Protein AF-A0A8D0CGB7-F1 (afdb_monomer_lite)

Structure (mmCIF, N/CA/C/O backbone):
data_AF-A0A8D0CGB7-F1
#
_entry.id   AF-A0A8D0CGB7-F1
#
loop_
_atom_site.group_PDB
_atom_site.id
_atom_site.type_symbol
_atom_site.label_atom_id
_atom_site.label_alt_id
_atom_site.label_comp_id
_atom_site.label_asym_id
_atom_site.label_entity_id
_atom_site.label_se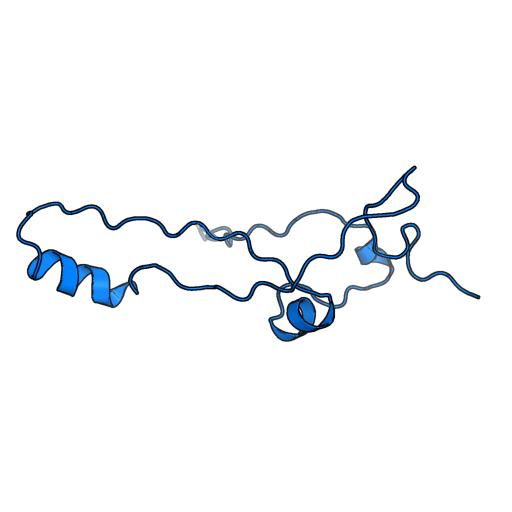q_id
_atom_site.pdbx_PDB_ins_code
_atom_site.Cartn_x
_atom_site.Cartn_y
_atom_site.Cartn_z
_atom_site.occupancy
_atom_site.B_iso_or_equiv
_atom_site.auth_seq_id
_atom_site.auth_comp_id
_atom_site.auth_asym_id
_atom_site.auth_atom_id
_atom_site.pdbx_PDB_model_num
ATOM 1 N N . LEU A 1 1 ? 22.335 1.957 -26.062 1.00 69.25 1 LEU A N 1
ATOM 2 C CA . LEU A 1 1 ? 21.646 1.811 -24.757 1.00 69.25 1 LEU A CA 1
ATOM 3 C C . LEU A 1 1 ? 20.644 0.673 -24.869 1.00 69.25 1 LEU A C 1
ATOM 5 O O . LEU A 1 1 ? 19.816 0.713 -25.768 1.00 69.25 1 LEU A O 1
ATOM 9 N N . GLN A 1 2 ? 20.751 -0.359 -24.032 1.00 83.81 2 GLN A N 1
ATOM 10 C CA . GLN A 1 2 ? 19.758 -1.437 -24.002 1.00 83.81 2 GLN A CA 1
ATOM 11 C C . GLN A 1 2 ? 18.624 -1.057 -23.044 1.00 83.81 2 GLN A C 1
ATOM 13 O O . GLN A 1 2 ? 18.870 -0.733 -21.884 1.00 83.81 2 GLN A O 1
ATOM 18 N N . THR A 1 3 ? 17.381 -1.088 -23.523 1.00 87.88 3 THR A N 1
ATOM 19 C CA . THR A 1 3 ? 16.192 -0.835 -22.699 1.00 87.88 3 THR A CA 1
ATOM 20 C C . THR A 1 3 ? 15.795 -2.102 -21.948 1.00 87.88 3 THR A C 1
ATOM 22 O O . THR A 1 3 ? 15.481 -3.116 -22.570 1.00 87.88 3 THR A O 1
ATOM 25 N N . LYS A 1 4 ? 15.760 -2.047 -20.611 1.00 89.31 4 LYS A N 1
ATOM 26 C CA . LYS A 1 4 ? 15.408 -3.202 -19.765 1.00 89.31 4 LYS A CA 1
ATOM 27 C C . LYS A 1 4 ? 13.931 -3.606 -19.884 1.00 89.31 4 LYS A C 1
ATOM 29 O O . LYS A 1 4 ? 13.610 -4.789 -19.842 1.00 89.31 4 LYS A O 1
ATOM 34 N N . ARG A 1 5 ? 13.019 -2.633 -19.981 1.00 89.81 5 ARG A N 1
ATOM 35 C CA . ARG A 1 5 ? 11.564 -2.848 -20.064 1.00 89.81 5 ARG A CA 1
ATOM 36 C C . ARG A 1 5 ? 10.980 -1.975 -21.166 1.00 89.81 5 ARG A C 1
ATOM 38 O O . ARG A 1 5 ? 11.357 -0.819 -21.280 1.00 89.81 5 ARG A O 1
ATOM 45 N N . ARG A 1 6 ? 10.019 -2.509 -21.926 1.00 91.00 6 ARG A N 1
ATOM 46 C CA . ARG A 1 6 ? 9.351 -1.783 -23.025 1.00 91.00 6 ARG A CA 1
ATOM 47 C C . ARG A 1 6 ? 8.562 -0.555 -22.549 1.00 91.00 6 ARG A C 1
ATOM 49 O O . ARG A 1 6 ? 8.361 0.364 -23.326 1.00 91.00 6 ARG A O 1
ATOM 56 N N . ASN A 1 7 ? 8.065 -0.572 -21.314 1.00 90.31 7 ASN A N 1
ATOM 57 C CA . ASN A 1 7 ? 7.241 0.493 -20.738 1.00 90.31 7 ASN A CA 1
ATOM 58 C C . ASN A 1 7 ? 8.013 1.411 -19.775 1.00 90.31 7 ASN A C 1
ATOM 60 O O . ASN A 1 7 ? 7.380 2.091 -18.974 1.00 90.31 7 ASN A O 1
ATOM 64 N N . ASP A 1 8 ? 9.347 1.336 -19.745 1.00 91.19 8 ASP A N 1
ATOM 65 C CA . ASP A 1 8 ? 10.195 2.088 -18.806 1.00 91.19 8 ASP A CA 1
ATOM 66 C C . ASP A 1 8 ? 9.808 1.915 -17.324 1.00 91.19 8 ASP A C 1
A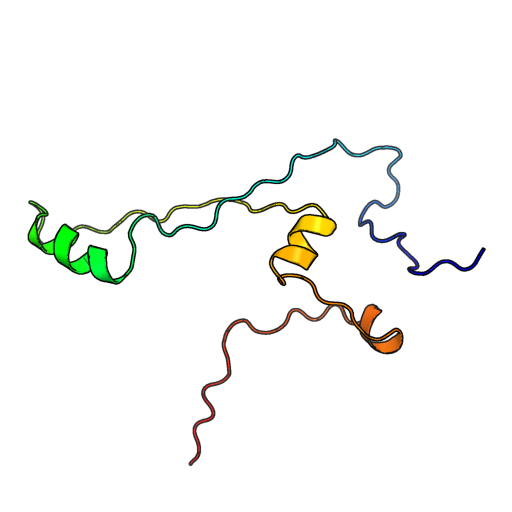TOM 68 O O . ASP A 1 8 ? 10.055 2.779 -16.488 1.00 91.19 8 ASP A O 1
ATOM 72 N N . ALA A 1 9 ? 9.193 0.770 -16.987 1.00 90.88 9 ALA A N 1
ATOM 73 C CA . ALA A 1 9 ? 8.618 0.482 -15.671 1.00 90.88 9 ALA A CA 1
ATOM 74 C C . ALA A 1 9 ? 7.486 1.435 -15.229 1.00 90.88 9 ALA A C 1
ATOM 76 O O . ALA A 1 9 ? 7.192 1.518 -14.038 1.00 90.88 9 ALA A O 1
ATOM 77 N N . GLN A 1 10 ? 6.824 2.117 -16.165 1.00 92.12 10 GLN A N 1
ATOM 78 C CA . GLN A 1 10 ? 5.716 3.034 -15.897 1.00 92.12 10 GLN A CA 1
ATOM 79 C C . GLN A 1 10 ? 4.443 2.612 -16.647 1.00 92.12 10 GLN A C 1
ATOM 81 O O . GLN A 1 10 ? 4.480 1.922 -17.667 1.00 92.12 10 GLN A 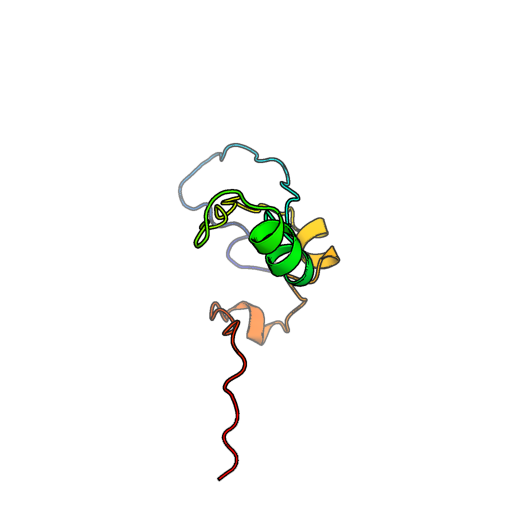O 1
ATOM 86 N N . ALA A 1 11 ? 3.284 3.016 -16.124 1.00 93.31 11 ALA A N 1
ATOM 87 C CA . ALA A 1 11 ? 1.978 2.743 -16.738 1.00 93.31 11 ALA A CA 1
ATOM 88 C C . ALA A 1 11 ? 1.495 3.866 -17.680 1.00 93.31 11 ALA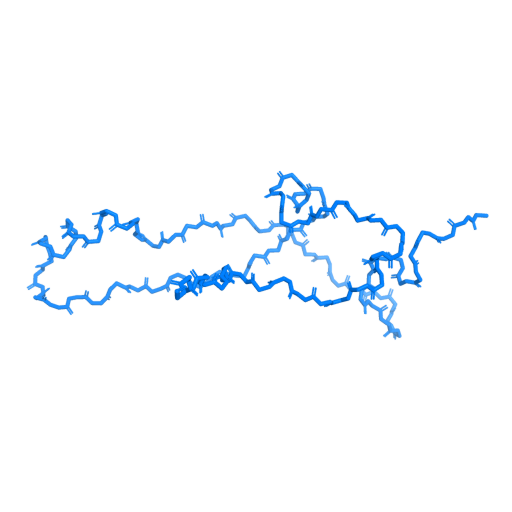 A C 1
ATOM 90 O O . ALA A 1 11 ? 0.504 3.708 -18.389 1.00 93.31 11 ALA A O 1
ATOM 91 N N . LYS A 1 12 ? 2.187 5.007 -17.685 1.00 93.75 12 LYS A N 1
ATOM 92 C CA . LYS A 1 12 ? 1.829 6.223 -18.421 1.00 93.75 12 LYS A CA 1
ATOM 93 C C . LYS A 1 12 ? 1.902 6.006 -19.942 1.00 93.75 12 LYS A C 1
ATOM 95 O O . LYS A 1 12 ? 2.937 5.585 -20.450 1.00 93.75 12 LYS A O 1
ATOM 100 N N . LYS A 1 13 ? 0.826 6.323 -20.677 1.00 94.50 13 LYS A N 1
ATOM 101 C CA . LYS A 1 13 ? 0.746 6.220 -22.153 1.00 94.50 13 LYS A CA 1
ATOM 102 C C . LYS A 1 13 ? -0.039 7.385 -22.753 1.00 94.50 13 LYS A C 1
ATOM 104 O O . LYS A 1 13 ? -1.204 7.538 -22.416 1.00 94.50 13 LYS A O 1
ATOM 109 N N . GLY A 1 14 ? 0.565 8.175 -23.641 1.00 95.00 14 GLY A N 1
ATOM 110 C CA . GLY A 1 14 ? -0.107 9.326 -24.270 1.00 95.00 14 GLY A CA 1
ATOM 111 C C . GLY A 1 14 ? -0.235 10.568 -23.376 1.00 95.00 14 GLY A C 1
ATOM 112 O O . GLY A 1 14 ? -0.974 11.483 -23.709 1.00 95.00 14 GLY A O 1
ATOM 113 N N . TRP A 1 15 ? 0.489 10.611 -22.253 1.00 92.75 15 TRP A N 1
ATOM 114 C CA . TRP A 1 15 ? 0.523 11.756 -21.334 1.00 92.75 15 TRP A CA 1
ATOM 115 C C . TRP A 1 15 ? 1.939 12.324 -21.258 1.00 92.75 15 TRP A C 1
ATOM 117 O O . TRP A 1 15 ? 2.906 11.571 -21.350 1.00 92.75 15 TRP A O 1
ATOM 127 N N . GLY A 1 16 ? 2.074 13.635 -21.041 1.00 94.38 16 GLY A N 1
ATOM 128 C CA . GLY A 1 16 ? 3.369 14.307 -20.856 1.00 94.38 16 GLY A CA 1
ATOM 129 C C . GLY A 1 16 ? 3.865 14.297 -19.407 1.00 94.38 16 GLY A C 1
ATOM 130 O O . GLY A 1 16 ? 5.054 14.107 -19.165 1.00 94.38 16 GLY A O 1
ATOM 131 N N . TYR A 1 17 ? 2.963 14.369 -18.427 1.00 93.31 17 TYR A N 1
ATOM 132 C CA . TYR A 1 17 ? 3.273 14.427 -16.993 1.00 93.31 17 TYR A CA 1
ATOM 133 C C . TYR A 1 17 ? 2.197 13.703 -16.166 1.00 93.31 17 TYR A C 1
ATOM 135 O O . TYR A 1 17 ? 1.064 13.562 -16.621 1.00 93.31 17 TYR A O 1
ATOM 143 N N . VAL A 1 18 ? 2.568 13.211 -14.980 1.00 93.50 18 VAL A N 1
ATOM 144 C CA . VAL A 1 18 ? 1.667 12.614 -13.979 1.00 93.50 18 VAL A CA 1
ATOM 145 C C . VAL A 1 18 ? 2.088 13.155 -12.613 1.00 93.50 18 VAL A C 1
ATOM 147 O O . VAL A 1 18 ? 3.286 13.255 -12.349 1.00 93.50 18 VAL A O 1
ATOM 150 N N . LEU A 1 19 ? 1.120 13.504 -11.762 1.00 94.62 19 LEU A N 1
ATOM 151 C CA . LEU A 1 19 ? 1.384 14.047 -10.428 1.00 94.62 19 LEU A CA 1
ATOM 152 C C . LEU A 1 19 ? 2.221 13.068 -9.580 1.00 94.62 19 LEU A C 1
ATOM 154 O O . LEU A 1 19 ? 1.907 11.871 -9.558 1.00 94.62 19 LEU A O 1
ATOM 158 N N . PRO A 1 20 ? 3.261 13.545 -8.870 1.00 93.12 20 PRO A N 1
ATOM 159 C CA . PRO A 1 20 ? 4.032 12.722 -7.956 1.00 93.12 20 PRO A CA 1
ATOM 160 C C . PRO A 1 20 ? 3.173 12.331 -6.757 1.00 93.12 20 PRO A C 1
ATOM 162 O O . PRO A 1 20 ? 2.288 13.067 -6.322 1.00 93.12 20 PRO A O 1
ATOM 165 N N . ILE A 1 21 ? 3.448 11.150 -6.218 1.00 91.06 21 ILE A N 1
ATOM 166 C CA . ILE A 1 21 ? 2.755 10.614 -5.052 1.00 91.06 21 ILE A CA 1
ATOM 167 C C . ILE A 1 21 ? 3.808 10.187 -4.035 1.00 91.06 21 ILE A C 1
ATOM 169 O O . ILE A 1 21 ? 4.841 9.629 -4.405 1.00 91.06 21 ILE A O 1
ATOM 173 N N . HIS A 1 22 ? 3.536 10.436 -2.758 1.00 90.06 22 HIS A N 1
ATOM 174 C CA . HIS A 1 22 ? 4.399 10.006 -1.666 1.00 90.06 22 HIS A CA 1
ATOM 175 C C . HIS A 1 22 ? 4.190 8.530 -1.331 1.00 90.06 22 HIS A C 1
ATOM 177 O O . HIS A 1 22 ? 3.096 7.983 -1.491 1.00 90.06 22 HIS A O 1
ATOM 183 N N . CYS A 1 23 ? 5.245 7.896 -0.824 1.00 89.00 23 CYS A N 1
ATOM 184 C CA . CYS A 1 23 ? 5.136 6.552 -0.273 1.00 89.00 23 CYS A CA 1
ATOM 185 C C . CYS A 1 23 ? 4.248 6.581 0.972 1.00 89.00 23 CYS A C 1
ATOM 187 O O . CYS A 1 23 ? 4.450 7.409 1.857 1.00 89.00 23 CYS A O 1
ATOM 189 N N . THR A 1 24 ? 3.273 5.683 1.037 1.00 84.25 24 THR A N 1
ATOM 190 C CA . THR A 1 24 ? 2.367 5.506 2.171 1.00 84.25 24 THR A CA 1
ATOM 191 C C . THR A 1 24 ? 2.666 4.160 2.820 1.00 84.25 24 THR A C 1
ATOM 193 O O . THR A 1 24 ? 2.502 3.120 2.183 1.00 84.25 24 THR A O 1
ATOM 196 N N . PHE A 1 25 ? 3.086 4.185 4.085 1.00 69.56 25 PHE A N 1
ATOM 197 C CA . PHE A 1 25 ? 3.421 3.001 4.873 1.00 69.56 25 PHE A CA 1
ATOM 198 C C . PHE A 1 25 ? 2.356 2.805 5.948 1.00 69.56 25 PHE A C 1
ATOM 200 O O . PHE A 1 25 ? 2.421 3.450 6.987 1.00 69.56 25 PHE A O 1
ATOM 207 N N . VAL A 1 26 ? 1.357 1.956 5.703 1.00 65.44 26 VAL A N 1
ATOM 208 C CA . VAL A 1 26 ? 0.406 1.563 6.755 1.00 65.44 26 VAL A CA 1
ATOM 209 C C . VAL A 1 26 ? -0.045 0.126 6.531 1.00 65.44 26 VAL A C 1
ATOM 211 O O . VAL A 1 26 ? -0.881 -0.138 5.671 1.00 65.44 26 VAL A O 1
ATOM 214 N N . ILE A 1 27 ? 0.468 -0.810 7.323 1.00 60.56 27 ILE A N 1
ATOM 215 C CA . ILE A 1 27 ? -0.115 -2.150 7.417 1.00 60.56 27 ILE A CA 1
ATOM 216 C C . ILE A 1 27 ? -0.384 -2.413 8.885 1.00 60.56 27 ILE A C 1
ATOM 218 O O . ILE A 1 27 ? 0.505 -2.934 9.533 1.00 60.56 27 ILE A O 1
ATOM 222 N N . TRP A 1 28 ? -1.583 -2.099 9.383 1.00 61.53 28 TRP A N 1
ATOM 223 C CA . TRP A 1 28 ? -2.107 -2.667 10.630 1.00 61.53 28 TRP A CA 1
ATOM 224 C C . TRP A 1 28 ? -3.596 -2.982 10.474 1.00 61.53 28 TRP A C 1
ATOM 226 O O . TRP A 1 28 ? -4.335 -2.276 9.784 1.00 61.53 28 TRP A O 1
ATOM 236 N N . LYS A 1 29 ? -4.031 -4.075 11.105 1.00 65.62 29 LYS A N 1
ATOM 237 C CA . LYS A 1 29 ? -5.442 -4.274 11.447 1.00 65.62 29 LYS A CA 1
ATOM 238 C C . LYS A 1 29 ? -5.788 -3.266 12.546 1.00 65.62 29 LYS A C 1
ATOM 240 O O . LYS A 1 29 ? -4.926 -2.958 13.359 1.00 65.62 29 LYS A O 1
ATOM 245 N N . THR A 1 30 ? -7.025 -2.765 12.584 1.00 75.44 30 THR A N 1
ATOM 246 C CA . THR A 1 30 ? -7.484 -1.855 13.656 1.00 75.44 30 THR A CA 1
ATOM 247 C C . THR A 1 30 ? -7.234 -2.451 15.042 1.00 75.44 30 THR A C 1
ATOM 249 O O . THR A 1 30 ? -6.915 -1.738 15.984 1.00 75.44 30 THR A O 1
ATOM 252 N N . VAL A 1 31 ? -7.372 -3.773 15.133 1.00 84.06 31 VAL A N 1
ATOM 253 C CA . VAL A 1 31 ? -7.166 -4.591 16.321 1.00 84.06 31 VAL A CA 1
ATOM 254 C C . VAL A 1 31 ? -6.418 -5.847 15.879 1.00 84.06 31 VAL A C 1
ATOM 256 O O . VAL A 1 31 ? -6.723 -6.417 14.827 1.00 84.06 31 VAL A O 1
ATOM 259 N N . GLU A 1 32 ? -5.416 -6.260 16.646 1.00 83.50 32 GLU A N 1
ATOM 260 C CA . GLU A 1 32 ? -4.704 -7.515 16.413 1.00 83.50 32 GLU A CA 1
ATOM 261 C C . GLU A 1 32 ? -5.576 -8.724 16.778 1.00 83.50 32 GLU A C 1
ATOM 263 O O . GLU A 1 32 ? -6.423 -8.626 17.654 1.00 83.50 32 GLU A O 1
ATOM 268 N N . ALA A 1 33 ? -5.393 -9.871 16.115 1.00 84.69 33 ALA A N 1
ATOM 269 C CA . ALA A 1 33 ? -6.312 -11.009 16.232 1.00 84.69 33 ALA A CA 1
ATOM 270 C C . ALA A 1 33 ? -6.536 -11.490 17.678 1.00 84.69 33 ALA A C 1
ATOM 272 O O . ALA A 1 33 ? -7.666 -11.821 18.018 1.00 84.69 33 ALA A O 1
ATOM 273 N N . TYR A 1 34 ? -5.500 -11.484 18.525 1.00 85.69 34 TYR A N 1
ATOM 274 C CA . TYR A 1 34 ? -5.640 -11.869 19.935 1.00 85.69 34 TYR A CA 1
ATOM 275 C C . TYR A 1 34 ? -6.416 -10.826 20.753 1.00 85.69 34 TYR A C 1
ATOM 277 O O . TYR A 1 34 ? -7.163 -11.179 21.652 1.00 85.69 34 TYR A O 1
ATOM 285 N N . ALA A 1 35 ? -6.294 -9.542 20.405 1.00 88.12 35 ALA A N 1
ATOM 286 C CA . ALA A 1 35 ? -6.953 -8.447 21.110 1.00 88.12 35 ALA A CA 1
ATOM 287 C C . ALA A 1 35 ? -8.446 -8.331 20.751 1.00 88.12 35 ALA A C 1
ATOM 289 O O . ALA A 1 35 ? -9.160 -7.523 21.337 1.00 88.12 35 ALA A O 1
ATOM 290 N N . VAL A 1 36 ? -8.932 -9.108 19.774 1.00 88.19 36 VAL A N 1
ATOM 291 C CA . VAL A 1 36 ? -10.356 -9.136 19.410 1.00 88.19 36 VAL A CA 1
ATOM 292 C C . VAL A 1 36 ? -11.198 -9.708 20.551 1.00 88.19 36 VAL A C 1
ATOM 294 O O . VAL A 1 36 ? -12.266 -9.165 20.825 1.00 88.19 36 VAL A O 1
ATOM 297 N N . GLU A 1 37 ? -10.718 -10.760 21.221 1.00 88.00 37 GLU A N 1
ATOM 298 C CA . GLU A 1 37 ? -11.427 -11.402 22.338 1.00 88.00 37 GLU A CA 1
ATOM 299 C C . GLU A 1 37 ? -11.482 -10.475 23.558 1.00 88.00 37 GLU A C 1
ATOM 301 O O . GLU A 1 37 ? -12.574 -10.188 24.044 1.00 88.00 37 GLU A O 1
ATOM 306 N N . ASP A 1 38 ? -10.340 -9.900 23.953 1.00 91.00 38 ASP A N 1
ATOM 307 C CA . ASP A 1 38 ? -10.248 -8.948 25.070 1.00 91.00 38 ASP A CA 1
ATOM 308 C C . ASP A 1 38 ? -11.179 -7.740 24.881 1.00 91.00 38 ASP A C 1
ATOM 310 O O . ASP A 1 38 ? -11.863 -7.297 25.806 1.00 91.00 38 ASP A O 1
ATOM 314 N N . ILE A 1 39 ? -11.232 -7.193 23.660 1.00 88.62 39 ILE A N 1
ATOM 315 C CA . ILE A 1 39 ? -12.113 -6.062 23.354 1.00 88.62 39 ILE A CA 1
ATOM 316 C C . ILE A 1 39 ? -13.574 -6.499 23.377 1.00 88.62 39 ILE A C 1
ATOM 318 O O . ILE A 1 39 ? -14.412 -5.734 23.848 1.00 88.62 39 ILE A O 1
ATOM 322 N N . SER A 1 40 ? -13.898 -7.698 22.890 1.00 88.38 40 SER A N 1
ATOM 323 C CA . SER A 1 40 ? -15.268 -8.212 22.923 1.00 88.38 40 SER A CA 1
ATOM 324 C C . SER A 1 40 ? -15.761 -8.436 24.354 1.00 88.38 40 SER A C 1
ATOM 326 O O . SER A 1 40 ? -16.907 -8.105 24.634 1.00 88.38 40 SER A O 1
ATOM 328 N N . GLU A 1 41 ? -14.921 -8.944 25.260 1.00 89.31 41 GLU A N 1
ATOM 329 C CA . GLU A 1 41 ? -15.269 -9.130 26.679 1.00 89.31 41 GLU A CA 1
ATOM 330 C C . GLU A 1 41 ? -15.428 -7.790 27.413 1.00 89.31 41 GLU A C 1
ATOM 332 O O . GLU A 1 41 ? -16.346 -7.614 28.212 1.00 89.31 41 GLU A O 1
ATOM 337 N N . ALA A 1 42 ? -14.568 -6.812 27.111 1.00 91.19 42 ALA A N 1
ATOM 338 C CA . ALA A 1 42 ? -14.649 -5.472 27.692 1.00 91.19 42 ALA A CA 1
ATOM 339 C C . ALA A 1 42 ? -15.752 -4.588 27.070 1.00 91.19 42 ALA A C 1
ATOM 341 O O . ALA A 1 42 ? -16.010 -3.480 27.553 1.00 91.19 42 ALA A O 1
ATOM 342 N N . SER A 1 43 ? -16.381 -5.033 25.979 1.00 89.38 43 SER A N 1
ATOM 343 C CA . SER A 1 43 ? -17.431 -4.286 25.287 1.00 89.38 43 SER A CA 1
ATOM 344 C C . SER A 1 43 ? -18.730 -4.296 26.085 1.00 89.38 43 SER A C 1
ATOM 346 O O . SER A 1 43 ? -19.167 -5.321 26.585 1.00 89.38 43 SER A O 1
ATOM 348 N N . TYR A 1 44 ? -19.425 -3.158 26.117 1.00 90.81 44 TYR A N 1
ATOM 349 C CA . TYR A 1 44 ? -20.790 -3.099 26.656 1.00 90.81 44 TYR A CA 1
ATOM 350 C C . TYR A 1 44 ? -21.808 -3.873 25.792 1.00 90.81 44 TYR A C 1
ATOM 352 O O . TYR A 1 44 ? -22.870 -4.256 26.269 1.00 90.81 44 TYR A O 1
ATOM 360 N N . LEU A 1 45 ? -21.510 -4.057 24.502 1.00 89.31 45 LEU A N 1
ATOM 361 C CA . LEU A 1 45 ? -22.375 -4.737 23.541 1.00 89.31 45 LEU A CA 1
ATOM 362 C C . LEU A 1 45 ? -21.913 -6.186 23.343 1.00 89.31 45 LEU A C 1
ATOM 364 O O . LEU A 1 45 ? -20.781 -6.393 22.913 1.00 89.31 45 LEU A O 1
ATOM 368 N N . ASP A 1 46 ? -22.822 -7.152 23.519 1.00 82.81 46 ASP A N 1
ATOM 369 C CA . ASP A 1 46 ? -22.559 -8.597 23.357 1.00 82.81 46 ASP A CA 1
ATOM 370 C C . ASP A 1 46 ? -22.064 -8.994 21.950 1.00 82.81 46 ASP A C 1
ATOM 372 O O . ASP A 1 46 ? -21.461 -10.048 21.763 1.00 82.81 46 ASP A O 1
ATOM 376 N N . SER A 1 47 ? -22.328 -8.168 20.931 1.00 83.50 47 SER A N 1
ATOM 377 C CA . SER A 1 47 ? -21.947 -8.430 19.538 1.00 83.50 47 SER A CA 1
ATOM 378 C C . SER A 1 47 ? -21.407 -7.177 18.842 1.00 83.50 47 SER A C 1
ATOM 380 O O . SER A 1 47 ? -21.964 -6.708 17.841 1.00 83.50 47 SER A O 1
ATOM 382 N N . TYR A 1 48 ? -20.342 -6.585 19.383 1.00 83.44 48 TYR A N 1
ATOM 383 C CA . TYR A 1 48 ? -19.708 -5.427 18.753 1.00 83.44 48 TYR A CA 1
ATOM 384 C C . TYR A 1 48 ? -18.892 -5.826 17.514 1.00 83.44 48 TYR A C 1
ATOM 386 O O . TYR A 1 48 ? -17.940 -6.601 17.587 1.00 83.44 48 TYR A O 1
ATOM 394 N N . VAL A 1 49 ? -19.242 -5.266 16.352 1.00 83.25 49 VAL A N 1
ATOM 395 C CA . VAL A 1 49 ? -18.490 -5.483 15.108 1.00 83.25 49 VAL A CA 1
ATOM 396 C C . VAL A 1 49 ? -17.335 -4.489 15.037 1.00 83.25 49 VAL A C 1
ATOM 398 O O . VAL A 1 49 ? -17.546 -3.285 14.882 1.00 83.25 49 VAL A O 1
ATOM 401 N N . LEU A 1 50 ? -16.103 -4.994 15.104 1.00 84.00 50 LEU A N 1
ATOM 402 C CA . LEU A 1 50 ? -14.909 -4.163 14.967 1.00 84.00 50 LEU A CA 1
ATOM 403 C C . LEU A 1 50 ? -14.827 -3.528 13.564 1.00 84.00 50 LEU A C 1
ATOM 405 O O . LEU A 1 50 ? -14.980 -4.228 12.557 1.00 84.00 50 LEU A O 1
ATOM 409 N N . PRO A 1 51 ? -14.550 -2.215 13.459 1.00 84.81 51 PRO A N 1
ATOM 410 C CA . PRO A 1 51 ? -14.468 -1.542 12.172 1.00 84.81 51 PRO A CA 1
ATOM 411 C C . PRO A 1 51 ? -13.216 -1.955 11.387 1.00 84.81 51 PRO A C 1
ATOM 413 O O . PRO A 1 51 ? -12.100 -2.019 11.915 1.00 84.81 51 PRO A O 1
ATOM 416 N N . ASN A 1 52 ? -13.392 -2.150 10.079 1.00 78.44 52 ASN A N 1
ATOM 417 C CA . ASN A 1 52 ? -12.290 -2.384 9.150 1.00 78.44 52 ASN A CA 1
ATOM 418 C C . ASN A 1 52 ? -11.557 -1.076 8.829 1.00 78.44 52 ASN A C 1
ATOM 420 O O . ASN A 1 52 ? -12.166 -0.107 8.374 1.00 78.44 52 ASN A O 1
ATOM 424 N N . LEU A 1 53 ? -10.232 -1.076 8.981 1.00 80.88 53 LEU A N 1
ATOM 425 C CA . LEU A 1 53 ? -9.374 -0.000 8.495 1.00 80.88 53 LEU A CA 1
ATOM 426 C C . LEU A 1 53 ? -9.112 -0.171 6.989 1.00 80.88 53 LEU A C 1
ATOM 428 O O . LEU A 1 53 ? -8.524 -1.165 6.559 1.00 80.88 53 LEU A O 1
ATOM 432 N N . TYR A 1 54 ? -9.511 0.817 6.185 1.00 78.50 54 TYR A N 1
ATOM 433 C CA . TYR A 1 54 ? -9.252 0.847 4.743 1.00 78.50 54 TYR A CA 1
ATOM 434 C C . TYR A 1 54 ? -8.169 1.876 4.416 1.00 78.50 54 TYR A C 1
ATOM 436 O O . TYR A 1 54 ? -8.423 3.078 4.416 1.00 78.50 54 TYR A O 1
ATOM 444 N N . VAL A 1 55 ? -6.961 1.407 4.090 1.00 83.62 55 VAL A N 1
ATOM 445 C CA . VAL A 1 55 ? -5.857 2.267 3.635 1.00 83.62 55 VAL A CA 1
ATOM 446 C C . VAL A 1 55 ? -5.362 1.807 2.271 1.00 83.62 55 VAL A C 1
ATOM 448 O O . VAL A 1 55 ? -5.192 0.616 2.014 1.00 83.62 55 VAL A O 1
ATOM 451 N N . LYS A 1 56 ? -5.108 2.769 1.378 1.00 83.12 56 LYS A N 1
ATOM 452 C CA . LYS A 1 56 ? -4.466 2.506 0.090 1.00 83.12 56 LYS A CA 1
ATOM 453 C C . LYS A 1 56 ? -2.953 2.620 0.236 1.00 83.12 56 LYS A C 1
ATOM 455 O O . LYS A 1 56 ? -2.416 3.722 0.305 1.00 83.12 56 LYS A O 1
ATOM 460 N N . LEU A 1 57 ? -2.283 1.476 0.222 1.00 86.75 57 LEU A N 1
ATOM 461 C CA . LEU A 1 57 ? -0.827 1.398 0.215 1.00 86.75 57 LEU A CA 1
ATOM 462 C C . LEU A 1 57 ? -0.251 1.880 -1.117 1.00 86.75 57 LEU A C 1
ATOM 464 O O . LEU A 1 57 ? -0.786 1.580 -2.190 1.00 86.75 57 LEU A O 1
ATOM 468 N N . ARG A 1 58 ? 0.845 2.637 -1.041 1.00 90.44 58 ARG A N 1
ATOM 469 C CA . ARG A 1 58 ? 1.613 3.094 -2.203 1.00 90.44 58 ARG A CA 1
ATOM 470 C C . ARG A 1 58 ? 3.093 3.060 -1.852 1.00 90.44 58 ARG A C 1
ATOM 472 O O . ARG A 1 58 ? 3.519 3.797 -0.973 1.00 90.44 58 ARG A O 1
ATOM 479 N N . TYR A 1 59 ? 3.874 2.255 -2.557 1.00 90.62 59 TYR A N 1
ATOM 480 C CA . TYR A 1 59 ? 5.315 2.151 -2.335 1.00 90.62 59 TYR A CA 1
ATOM 481 C C . TYR A 1 59 ? 6.086 2.737 -3.517 1.00 90.62 59 TYR A C 1
ATOM 483 O O . TYR A 1 59 ? 5.683 2.593 -4.673 1.00 90.62 59 TYR A O 1
ATOM 491 N N . CYS A 1 60 ? 7.211 3.399 -3.242 1.00 92.62 60 CYS A N 1
ATOM 492 C CA . CYS A 1 60 ? 8.246 3.554 -4.258 1.00 92.62 60 CYS A CA 1
ATOM 493 C C . CYS A 1 60 ? 8.943 2.209 -4.472 1.00 92.62 60 CYS A C 1
ATOM 495 O O . CYS A 1 60 ? 8.883 1.312 -3.631 1.00 92.62 60 CYS A O 1
ATOM 497 N N . VAL A 1 61 ? 9.667 2.097 -5.584 1.00 92.25 61 VAL A N 1
ATOM 498 C CA . VAL A 1 61 ? 10.325 0.849 -5.990 1.00 92.25 61 VAL A CA 1
ATOM 499 C C . VAL A 1 61 ? 11.280 0.308 -4.918 1.00 92.25 61 VAL A C 1
ATOM 501 O O . VAL A 1 61 ? 11.350 -0.901 -4.733 1.00 92.25 61 VAL A O 1
ATOM 504 N N . SER A 1 62 ? 12.000 1.166 -4.186 1.00 92.94 62 SER A N 1
ATOM 505 C CA . SER A 1 62 ? 12.919 0.712 -3.133 1.00 92.94 62 SER A CA 1
ATOM 506 C C . SER A 1 62 ? 12.184 0.103 -1.939 1.00 92.94 62 SER A C 1
ATOM 508 O O . SER A 1 62 ? 12.580 -0.956 -1.458 1.00 92.94 62 SER A O 1
ATOM 510 N N . CYS A 1 63 ? 11.098 0.729 -1.485 1.00 91.50 63 CYS A N 1
ATOM 511 C CA . CYS A 1 63 ? 10.297 0.234 -0.365 1.00 91.50 63 CYS A CA 1
ATOM 512 C C . CYS A 1 63 ? 9.566 -1.065 -0.704 1.00 91.50 63 CYS A C 1
ATOM 514 O O . CYS A 1 63 ? 9.498 -1.957 0.134 1.00 91.50 63 CYS A O 1
ATOM 516 N N . ASP A 1 64 ? 9.090 -1.190 -1.941 1.00 91.00 64 ASP A N 1
ATOM 517 C CA . ASP A 1 64 ? 8.388 -2.381 -2.428 1.00 91.00 64 ASP A CA 1
ATOM 518 C C . ASP A 1 64 ? 9.314 -3.613 -2.459 1.00 91.00 64 ASP A C 1
ATOM 520 O O . ASP A 1 64 ? 8.926 -4.721 -2.086 1.00 91.00 64 ASP A O 1
ATOM 524 N N . ILE A 1 65 ? 10.582 -3.404 -2.839 1.00 91.94 65 ILE A N 1
ATOM 525 C CA . ILE A 1 65 ? 11.624 -4.442 -2.810 1.00 91.94 65 ILE A CA 1
ATOM 526 C C . ILE A 1 65 ? 12.046 -4.748 -1.368 1.00 91.94 65 ILE A C 1
ATOM 528 O O . ILE A 1 65 ? 12.230 -5.913 -1.019 1.00 91.94 65 ILE A O 1
ATOM 532 N N . HIS A 1 66 ? 12.189 -3.722 -0.522 1.00 90.25 66 HIS A N 1
ATOM 533 C CA . HIS A 1 66 ? 12.595 -3.893 0.875 1.00 90.25 66 HIS A CA 1
ATOM 534 C C . HIS A 1 66 ? 11.559 -4.682 1.689 1.00 90.25 66 HIS A C 1
ATOM 536 O O . HIS A 1 66 ? 11.931 -5.594 2.424 1.00 90.25 66 HIS A O 1
ATOM 542 N N . ASN A 1 67 ? 10.266 -4.394 1.499 1.00 88.56 67 ASN A N 1
ATOM 543 C CA . ASN A 1 67 ? 9.170 -5.129 2.139 1.00 88.56 67 ASN A CA 1
ATOM 544 C C . ASN A 1 67 ? 8.866 -6.479 1.459 1.00 88.56 67 ASN A C 1
ATOM 546 O O . ASN A 1 67 ? 7.987 -7.212 1.896 1.00 88.56 67 ASN A O 1
ATOM 550 N N . GLN A 1 68 ? 9.598 -6.824 0.394 1.00 88.25 68 GLN A N 1
ATOM 551 C CA . GLN A 1 68 ? 9.460 -8.070 -0.367 1.00 88.25 68 GLN A CA 1
ATOM 552 C C . GLN A 1 68 ? 8.087 -8.291 -1.029 1.00 88.25 68 GLN A C 1
ATOM 554 O O . GLN A 1 68 ? 7.763 -9.429 -1.393 1.00 88.25 68 GLN A O 1
ATOM 559 N N . GLU A 1 69 ? 7.312 -7.223 -1.223 1.00 86.69 69 GLU A N 1
ATOM 560 C CA . GLU A 1 69 ? 6.068 -7.231 -2.004 1.00 86.69 69 GLU A CA 1
ATOM 561 C C . GLU A 1 69 ? 6.374 -7.486 -3.486 1.00 86.69 69 GLU A C 1
ATOM 563 O O . GLU A 1 69 ? 5.704 -8.279 -4.151 1.00 86.69 69 GLU A O 1
ATOM 568 N N . VAL A 1 70 ? 7.455 -6.879 -3.992 1.00 89.62 70 VAL A N 1
ATOM 569 C CA . VAL A 1 70 ? 7.978 -7.114 -5.342 1.00 89.62 70 VAL A CA 1
ATOM 570 C C . VAL A 1 70 ? 9.345 -7.781 -5.275 1.00 89.62 70 VAL A C 1
ATOM 572 O O . VAL A 1 70 ? 10.211 -7.426 -4.477 1.00 89.62 70 VAL A O 1
ATOM 575 N N . ARG A 1 71 ? 9.562 -8.756 -6.162 1.00 89.62 71 ARG A N 1
ATOM 576 C CA . ARG A 1 71 ? 10.796 -9.546 -6.237 1.00 89.62 71 ARG A CA 1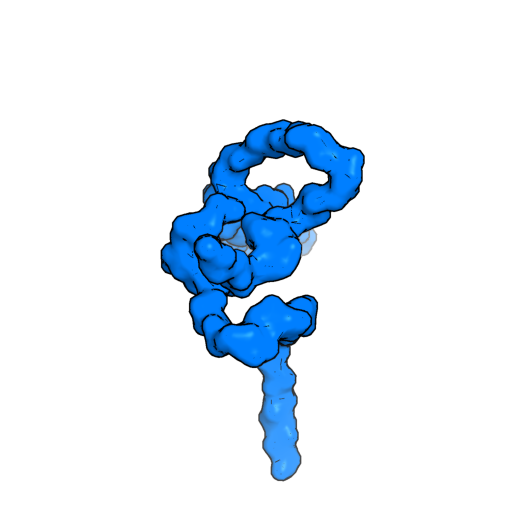
ATOM 577 C C . ARG A 1 71 ? 11.467 -9.387 -7.596 1.00 89.62 71 ARG A C 1
ATOM 579 O O . ARG A 1 71 ? 10.849 -9.009 -8.592 1.00 89.62 71 ARG A O 1
ATOM 586 N N . ASN A 1 72 ? 12.764 -9.684 -7.649 1.00 89.62 72 ASN A N 1
ATOM 587 C CA . ASN A 1 72 ? 13.472 -9.784 -8.919 1.00 89.62 72 ASN A CA 1
ATOM 588 C C . ASN A 1 72 ? 13.024 -11.049 -9.657 1.00 89.62 72 ASN A C 1
ATOM 590 O O . ASN A 1 72 ? 13.073 -12.149 -9.118 1.00 89.62 72 ASN A O 1
ATOM 594 N N . HIS A 1 73 ? 12.623 -10.880 -10.911 1.00 89.19 73 HIS A N 1
ATOM 595 C CA . HIS A 1 73 ? 12.210 -11.969 -11.791 1.00 89.19 73 HIS A CA 1
ATOM 596 C C . HIS A 1 73 ? 13.263 -12.222 -12.876 1.00 89.19 73 HIS A C 1
ATOM 598 O O . HIS A 1 73 ? 14.083 -11.348 -13.175 1.00 89.19 73 HIS A O 1
ATOM 604 N N . SER A 1 74 ? 13.220 -13.397 -13.506 1.00 91.56 74 SER A N 1
ATOM 605 C CA . SER A 1 74 ? 14.016 -13.672 -14.707 1.00 91.56 74 SER A CA 1
ATOM 606 C C . SER A 1 74 ? 13.528 -12.829 -15.892 1.00 91.56 74 SER A C 1
ATOM 608 O O . SER A 1 74 ? 12.369 -12.416 -15.940 1.00 91.56 74 SER A O 1
ATOM 610 N N . HIS A 1 75 ? 14.387 -12.615 -16.893 1.00 87.81 75 HIS A N 1
ATOM 611 C CA . HIS A 1 75 ? 14.034 -11.820 -18.076 1.00 87.81 75 HIS A CA 1
ATOM 612 C C . HIS A 1 75 ? 12.791 -12.358 -18.812 1.00 87.81 75 HIS A C 1
ATOM 614 O O . HIS A 1 75 ? 11.966 -11.584 -19.293 1.00 87.81 75 HIS A O 1
ATOM 620 N N . LYS A 1 76 ? 12.629 -13.689 -18.874 1.00 88.50 76 LYS A N 1
ATOM 621 C CA . LYS A 1 76 ? 11.459 -14.332 -19.495 1.00 88.50 76 LYS A CA 1
ATOM 622 C C . LYS A 1 76 ? 10.176 -14.081 -18.693 1.00 88.50 76 LYS A C 1
ATOM 624 O O . LYS A 1 76 ? 9.137 -13.838 -19.295 1.00 88.50 76 LYS A O 1
ATOM 629 N N . ALA A 1 77 ? 10.265 -14.084 -17.363 1.00 89.50 77 ALA A N 1
ATOM 630 C CA . ALA A 1 77 ? 9.124 -13.900 -16.469 1.00 89.50 77 ALA A CA 1
ATOM 631 C C . ALA A 1 77 ? 8.667 -12.432 -16.332 1.00 89.50 77 ALA A C 1
ATOM 633 O O . ALA A 1 77 ? 7.570 -12.189 -15.856 1.00 89.50 77 ALA A O 1
ATOM 634 N N . TRP A 1 78 ? 9.445 -11.433 -16.777 1.00 87.81 78 TRP A N 1
ATOM 635 C CA . TRP A 1 78 ? 9.052 -10.009 -16.676 1.00 87.81 78 TRP A CA 1
ATOM 636 C C . TRP A 1 78 ? 7.810 -9.621 -17.472 1.00 87.81 7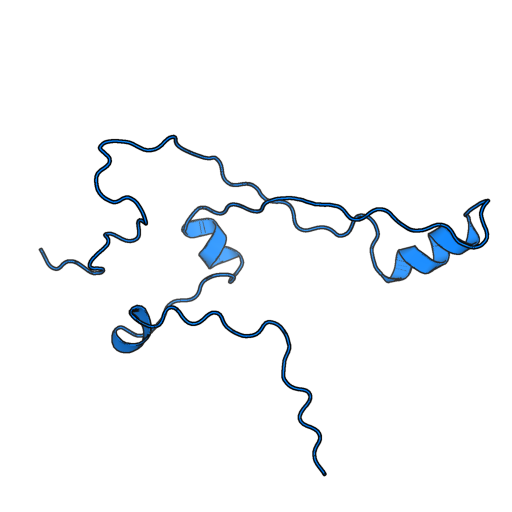8 TRP A C 1
ATOM 638 O O . TRP A 1 78 ? 7.235 -8.566 -17.215 1.00 87.81 78 TRP A O 1
ATOM 648 N N . LYS A 1 79 ? 7.457 -10.419 -18.481 1.00 88.56 79 LYS A N 1
ATOM 649 C CA . LYS A 1 79 ? 6.267 -10.197 -19.308 1.00 88.56 79 LYS A CA 1
ATOM 650 C C . LYS A 1 79 ? 5.017 -10.841 -18.715 1.00 88.56 79 LYS A C 1
ATOM 652 O O . LYS A 1 79 ? 3.932 -10.608 -19.237 1.00 88.56 79 LYS A O 1
ATOM 657 N N . ASP A 1 80 ? 5.174 -11.661 -17.679 1.00 88.44 80 ASP A N 1
ATOM 658 C CA . ASP A 1 80 ? 4.046 -12.235 -16.971 1.00 88.44 80 ASP A CA 1
ATOM 659 C C . ASP A 1 80 ? 3.436 -11.170 -16.055 1.00 88.44 80 ASP A C 1
ATOM 661 O O . ASP A 1 80 ? 4.100 -10.610 -15.182 1.00 88.44 80 ASP A O 1
ATOM 665 N N . HIS A 1 81 ? 2.170 -10.859 -16.311 1.00 86.19 81 HIS A N 1
ATOM 666 C CA . HIS A 1 81 ? 1.379 -9.904 -15.541 1.00 86.19 81 HIS A CA 1
ATOM 667 C C . HIS A 1 81 ? 0.361 -10.616 -14.636 1.00 86.19 81 HIS A C 1
ATOM 669 O O . HIS A 1 81 ? -0.529 -9.967 -14.085 1.00 86.19 81 HIS A O 1
ATOM 675 N N . THR A 1 82 ? 0.474 -11.940 -14.492 1.00 88.25 82 THR A N 1
ATOM 676 C CA . THR A 1 82 ? -0.392 -12.743 -13.629 1.00 88.25 82 THR A CA 1
ATOM 677 C C . THR A 1 82 ? -0.093 -12.431 -12.166 1.00 88.25 82 THR A C 1
ATOM 679 O O . THR A 1 82 ? 1.040 -12.535 -11.699 1.00 88.25 82 THR A O 1
ATOM 682 N N . VAL A 1 83 ? -1.125 -12.035 -11.422 1.00 83.44 83 VAL A N 1
ATOM 683 C CA . VAL A 1 83 ? -1.020 -11.807 -9.978 1.00 83.44 83 VAL A CA 1
ATOM 684 C C . VAL A 1 83 ? -0.987 -13.160 -9.273 1.00 83.44 83 VAL A C 1
ATOM 686 O O . VAL A 1 83 ? -1.844 -14.008 -9.521 1.00 83.44 83 VAL A O 1
ATOM 689 N N . LEU A 1 84 ? -0.018 -13.361 -8.375 1.00 77.81 84 LEU A N 1
ATOM 690 C CA . LEU A 1 84 ? 0.037 -14.570 -7.556 1.00 77.81 84 LEU A CA 1
ATOM 691 C C . LEU A 1 84 ? -1.208 -14.658 -6.651 1.00 77.81 84 LEU A C 1
ATOM 693 O O . LEU A 1 84 ? -1.526 -13.683 -5.961 1.00 77.81 84 LEU A O 1
ATOM 697 N N . PRO A 1 85 ? -1.901 -15.811 -6.602 1.00 78.62 85 PRO A N 1
ATOM 698 C CA . PRO A 1 85 ? -2.986 -16.024 -5.654 1.00 78.62 85 PRO A CA 1
ATOM 699 C C . PRO A 1 85 ? -2.471 -15.869 -4.218 1.00 78.62 85 PRO A C 1
ATOM 701 O O . PRO A 1 85 ? -1.520 -16.533 -3.813 1.00 78.62 85 PRO A O 1
ATOM 704 N N . ARG A 1 86 ? -3.099 -14.984 -3.434 1.00 68.12 86 ARG A N 1
ATOM 705 C CA . ARG A 1 86 ? -2.729 -14.749 -2.022 1.00 68.12 86 ARG A CA 1
ATOM 706 C C . ARG A 1 86 ? -3.064 -15.933 -1.112 1.00 68.12 86 ARG A C 1
ATOM 708 O O . ARG A 1 86 ? -2.467 -16.081 -0.052 1.00 68.12 86 ARG A O 1
ATOM 715 N N . LEU A 1 87 ? -4.023 -16.759 -1.522 1.00 64.12 87 LEU A N 1
ATOM 716 C CA . LEU A 1 87 ? -4.392 -17.983 -0.828 1.00 64.12 87 LEU A CA 1
ATOM 717 C C . LEU A 1 87 ? -3.559 -19.124 -1.404 1.00 64.12 87 LEU A C 1
ATOM 719 O O . LEU A 1 87 ? -3.612 -19.383 -2.608 1.00 64.12 87 LEU A O 1
ATOM 723 N N . ARG A 1 88 ? -2.813 -19.830 -0.547 1.00 58.69 88 ARG A N 1
ATOM 724 C CA . ARG A 1 88 ? -2.331 -21.159 -0.929 1.00 58.69 88 ARG A CA 1
ATOM 725 C C . ARG A 1 88 ? -3.578 -22.016 -1.170 1.00 58.69 88 ARG A C 1
ATOM 727 O O . ARG A 1 88 ? -4.444 -22.020 -0.292 1.00 58.69 88 ARG A O 1
ATOM 734 N N . PRO A 1 89 ? -3.701 -22.734 -2.299 1.00 49.75 89 PRO A N 1
ATOM 735 C CA . PRO A 1 89 ? -4.677 -23.805 -2.381 1.00 49.75 89 PRO A CA 1
ATOM 736 C C . PRO A 1 89 ? -4.385 -24.738 -1.209 1.00 49.75 89 PRO A C 1
ATOM 738 O O . PRO A 1 89 ? -3.250 -25.196 -1.053 1.00 49.75 89 PRO A O 1
ATOM 741 N N . PHE A 1 90 ? -5.373 -24.953 -0.346 1.00 46.19 90 PHE A N 1
ATOM 742 C CA . PHE A 1 90 ? -5.305 -26.027 0.629 1.00 46.19 90 PHE A CA 1
ATOM 743 C C . PHE A 1 90 ? -5.184 -27.299 -0.214 1.00 46.19 90 PHE A C 1
ATOM 745 O O . PHE A 1 90 ? -6.140 -27.682 -0.886 1.00 46.19 90 PHE A O 1
ATOM 752 N N . LEU A 1 91 ? -3.985 -27.882 -0.302 1.00 50.66 91 LEU A N 1
ATOM 753 C CA . LEU A 1 91 ? -3.823 -29.201 -0.897 1.00 50.66 91 LEU A CA 1
ATOM 754 C C . LEU A 1 91 ? -4.572 -30.155 0.032 1.00 50.66 91 LEU A C 1
ATOM 756 O O . LEU A 1 91 ? -4.035 -30.606 1.039 1.00 50.66 91 LEU A O 1
ATOM 760 N N . SER A 1 92 ? -5.844 -30.398 -0.278 1.00 44.69 92 SER A N 1
ATOM 761 C CA . SER A 1 92 ? -6.549 -31.587 0.169 1.00 44.69 92 SER A CA 1
ATOM 762 C C . SER A 1 92 ? -5.798 -32.758 -0.454 1.00 44.69 92 SER A C 1
ATOM 764 O O . SER A 1 92 ? -5.946 -33.065 -1.634 1.00 44.69 92 SER A O 1
ATOM 766 N N . VAL A 1 93 ? -4.891 -33.334 0.330 1.00 47.94 93 VAL A N 1
ATOM 767 C CA . VAL A 1 93 ? -4.404 -34.684 0.086 1.00 47.94 93 VAL A CA 1
ATOM 768 C C . VAL A 1 93 ? -5.589 -35.584 0.425 1.00 47.94 93 VAL A C 1
ATOM 770 O O . VAL A 1 93 ? -6.022 -35.614 1.577 1.00 47.94 93 VAL A O 1
ATOM 773 N N . HIS A 1 94 ? -6.175 -36.191 -0.605 1.00 43.38 94 HIS A N 1
ATOM 774 C CA . HIS A 1 94 ? -7.056 -37.346 -0.468 1.00 43.38 94 HIS A CA 1
ATOM 775 C C . HIS A 1 94 ? -6.215 -38.603 -0.253 1.00 43.38 94 HIS A C 1
ATOM 777 O O . HIS A 1 94 ? -5.127 -38.684 -0.871 1.00 43.38 94 HIS A O 1
#

pLDDT: mean 83.35, std 12.41, range [43.38, 95.0]

Foldseek 3Di:
DDDLDPCNPDPDDPDDDDDDDDFDDDDDFPADPVCVVVCCVVDPDVDDDDDGDDDDGDDDPVVCVVVPVDDDDDSVCPPDPDDDPPDDPPPPPD

Secondary structure (DSSP, 8-state):
---S-TTTT----S-S-------B-----SS-TTHHHHHHHH-SSTT--PPPP----B--HHHHHHTTSS----TTGGG--PPPPSSPP-----

Radius of gyration: 20.72 Å; chains: 1; bounding box: 44×52×52 Å

Sequence (94 aa):
LQTKRRNDAQAKKGWGYVLPIHCTFVIWKTVEAYAVEDISEASYLDSYVLPNLYVKLRYCVSCDIHNQEVRNHSHKAWKDHTVLPRLRPFLSVH

Organism: Salvator merianae (NCBI:txid96440)

InterPro domains:
  IPR000892 Small ribosomal subunit protein eS26 [PF01283] (1-88)
  IPR000892 Small ribosomal subunit protein eS26 [PTHR12538] (1-89)
  IPR038551 Ribosomal protein eS26 superfamily [G3DSA:3.30.1740.20] (1-92)